Protein AF-B4IN58-F1 (afdb_monomer_lite)

Secondary structure (DSSP, 8-state):
-TTTTHHHHHHHHH-SS--TTS----S-HHHHHHHHHHHHTTSHHHHHHHHHHHHHT-S-B-SSTTT-PBPEEE-S-SSTTSS--EEEETTTTEEEE-S--

Foldseek 3Di:
DVCPCVVLLVCCLPDPDDDPVDPSPPPCNVVVVVLVLVVQCVDPVNVVVQVVCQVVLVADADPPPVQRHGWHWDDPDPDPPPDAIWTARPRVRDIGRGPPD

pLDDT: mean 87.41, std 11.99, range [51.75, 98.5]

Structure (mmCIF, N/CA/C/O backbone):
data_AF-B4IN58-F1
#
_entry.id   AF-B4IN58-F1
#
loop_
_atom_site.group_PDB
_atom_site.id
_atom_site.type_symbol
_atom_site.label_atom_id
_atom_site.label_alt_id
_atom_site.label_comp_id
_atom_site.label_asym_id
_atom_site.label_entity_id
_atom_site.label_seq_id
_atom_site.pdbx_PDB_ins_code
_atom_site.Cartn_x
_atom_site.Cartn_y
_atom_site.Cartn_z
_atom_site.occupancy
_atom_site.B_iso_or_equiv
_atom_site.auth_seq_id
_atom_site.auth_comp_id
_atom_site.auth_asym_id
_atom_site.auth_atom_id
_atom_site.pdbx_PDB_model_num
ATOM 1 N N . MET A 1 1 ? 23.508 6.872 -15.465 1.00 51.91 1 MET A N 1
ATOM 2 C CA . MET A 1 1 ? 23.359 5.628 -14.690 1.00 51.91 1 MET A CA 1
ATOM 3 C C . MET A 1 1 ? 21.920 5.124 -14.605 1.00 51.91 1 MET A C 1
ATOM 5 O O . MET A 1 1 ? 21.653 4.176 -15.317 1.00 51.91 1 MET A O 1
ATOM 9 N N . SER A 1 2 ? 20.964 5.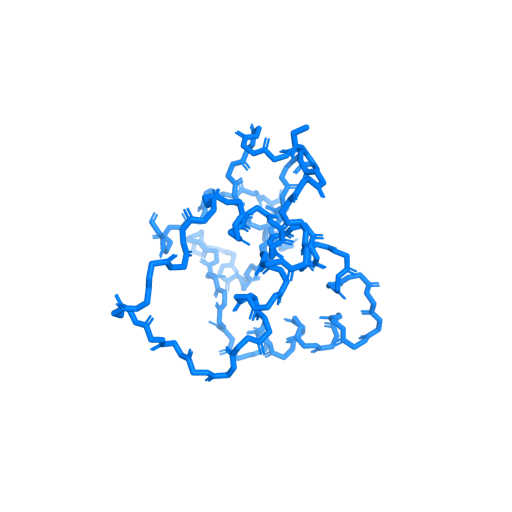713 -13.862 1.00 58.06 2 SER A N 1
ATOM 10 C CA . SER A 1 2 ? 19.666 5.022 -13.617 1.00 58.06 2 SER A CA 1
ATOM 11 C C . SER A 1 2 ? 18.764 4.764 -14.840 1.00 58.06 2 SER A C 1
ATOM 13 O O . SER A 1 2 ? 17.884 3.919 -14.767 1.00 58.06 2 SER A O 1
ATOM 15 N N . LEU A 1 3 ? 18.953 5.460 -15.965 1.00 63.50 3 LEU A N 1
ATOM 16 C CA . LEU A 1 3 ? 18.155 5.259 -17.188 1.00 63.50 3 LEU A CA 1
ATOM 17 C C . LEU A 1 3 ? 18.856 4.411 -18.259 1.00 63.50 3 LEU A C 1
ATOM 19 O O . LEU A 1 3 ? 18.245 4.140 -19.288 1.00 63.50 3 LEU A O 1
ATOM 23 N N . GLU A 1 4 ? 20.113 4.010 -18.052 1.00 70.62 4 GLU A N 1
ATOM 24 C CA . GLU A 1 4 ? 20.896 3.306 -19.085 1.00 70.62 4 GLU A CA 1
ATOM 25 C C . GLU A 1 4 ? 20.376 1.895 -19.381 1.00 70.62 4 GLU A C 1
ATOM 27 O O . GLU A 1 4 ? 20.599 1.405 -20.481 1.00 70.62 4 GLU A O 1
ATOM 32 N N . TYR A 1 5 ? 19.621 1.302 -18.453 1.00 72.88 5 TYR A N 1
ATOM 33 C CA . TYR A 1 5 ? 19.066 -0.051 -18.573 1.00 72.88 5 TYR A CA 1
ATOM 34 C C . TYR A 1 5 ? 17.549 -0.088 -18.361 1.00 72.88 5 TYR A C 1
ATOM 36 O O . TYR A 1 5 ? 16.981 -1.106 -17.980 1.00 72.88 5 TYR A O 1
ATOM 44 N N . PHE A 1 6 ? 16.863 1.046 -18.550 1.00 78.56 6 PHE A N 1
ATOM 45 C CA . PHE A 1 6 ? 15.429 1.146 -18.258 1.00 78.56 6 PHE A CA 1
ATOM 46 C C . PHE A 1 6 ? 14.595 0.117 -19.038 1.00 78.56 6 PHE A C 1
ATOM 48 O O . PHE A 1 6 ? 13.651 -0.453 -18.494 1.00 78.56 6 PHE A O 1
ATOM 55 N N . THR A 1 7 ? 14.938 -0.124 -20.306 1.00 82.00 7 THR A N 1
ATOM 56 C CA . THR A 1 7 ? 14.192 -1.047 -21.172 1.00 82.00 7 THR A CA 1
ATOM 57 C C . THR A 1 7 ? 14.381 -2.488 -20.719 1.00 82.00 7 THR A C 1
ATOM 59 O O . THR A 1 7 ? 13.421 -3.249 -20.645 1.00 82.00 7 THR A O 1
ATOM 62 N N . GLU A 1 8 ? 15.612 -2.844 -20.387 1.00 81.12 8 GLU A N 1
ATOM 63 C CA . GLU A 1 8 ? 16.029 -4.159 -19.936 1.00 81.12 8 GLU A CA 1
ATOM 64 C C . GLU A 1 8 ? 15.411 -4.472 -18.570 1.00 81.12 8 GLU A C 1
ATOM 66 O O . GLU A 1 8 ? 14.749 -5.497 -18.414 1.00 81.12 8 GLU A O 1
ATOM 71 N N . THR A 1 9 ? 15.494 -3.539 -17.617 1.00 81.81 9 THR A N 1
ATOM 72 C CA . THR A 1 9 ? 14.833 -3.658 -16.312 1.00 81.81 9 THR A CA 1
ATOM 73 C C . THR A 1 9 ? 13.318 -3.808 -16.456 1.00 81.81 9 THR A C 1
ATOM 75 O O . THR A 1 9 ? 12.699 -4.624 -15.772 1.00 81.81 9 THR A O 1
ATOM 78 N N . LEU A 1 10 ? 12.694 -3.067 -17.377 1.00 84.62 10 LEU A N 1
ATOM 79 C CA . LEU A 1 10 ? 11.260 -3.189 -17.627 1.00 84.62 10 LEU A CA 1
ATOM 80 C C . LEU A 1 10 ? 10.893 -4.550 -18.238 1.00 84.62 10 LEU A C 1
ATOM 82 O O . LEU A 1 10 ? 9.851 -5.103 -17.890 1.00 84.62 10 LEU A O 1
ATOM 86 N N . GLN A 1 11 ? 11.736 -5.108 -19.112 1.00 84.75 11 GLN A N 1
ATOM 87 C CA . GLN A 1 11 ? 11.538 -6.461 -19.637 1.00 84.75 11 GLN A CA 1
ATOM 88 C C . GLN A 1 11 ? 11.557 -7.498 -18.516 1.00 84.75 11 GLN A C 1
ATOM 90 O O . GLN A 1 11 ? 10.706 -8.384 -18.528 1.00 84.75 11 GLN A O 1
ATOM 95 N N . VAL A 1 12 ? 12.451 -7.356 -17.529 1.00 83.50 12 VAL A N 1
ATOM 96 C CA . VAL A 1 12 ? 12.469 -8.240 -16.354 1.00 83.50 12 VAL A CA 1
ATOM 97 C C . VAL A 1 12 ? 11.171 -8.113 -15.559 1.00 83.50 12 VAL A C 1
ATOM 99 O O . VAL A 1 12 ? 10.503 -9.112 -15.306 1.00 83.50 12 VAL A O 1
ATOM 102 N N . ILE A 1 13 ? 10.773 -6.884 -15.214 1.00 85.88 13 ILE A N 1
ATOM 103 C CA . ILE A 1 13 ? 9.580 -6.613 -14.392 1.00 85.88 13 ILE A CA 1
ATOM 104 C C . ILE A 1 13 ? 8.295 -7.134 -15.050 1.00 85.88 13 ILE A C 1
ATOM 106 O O . ILE A 1 13 ? 7.380 -7.579 -14.358 1.00 85.88 13 ILE A O 1
ATOM 110 N N . LEU A 1 14 ? 8.200 -7.055 -16.378 1.00 87.50 14 LEU A N 1
ATOM 111 C CA . LEU A 1 14 ? 7.013 -7.464 -17.127 1.00 87.50 14 LEU A CA 1
ATOM 112 C C . LEU A 1 14 ? 7.038 -8.933 -17.567 1.00 87.50 14 LEU A C 1
ATOM 114 O O . LEU A 1 14 ? 6.057 -9.387 -18.159 1.00 87.50 14 LEU A O 1
ATOM 118 N N . ASN A 1 15 ? 8.120 -9.675 -17.316 1.00 84.00 15 ASN A N 1
ATOM 119 C CA . ASN A 1 15 ? 8.218 -11.061 -17.750 1.00 84.00 15 ASN A CA 1
ATOM 120 C C . ASN A 1 15 ? 7.270 -11.952 -16.921 1.00 84.00 15 ASN A C 1
ATOM 122 O O . ASN A 1 15 ? 7.438 -12.068 -15.706 1.00 84.00 15 ASN A O 1
ATOM 126 N N . PRO A 1 16 ? 6.283 -12.622 -17.544 1.00 78.31 16 PRO A N 1
ATOM 127 C CA . PRO A 1 16 ? 5.379 -13.522 -16.828 1.00 78.31 16 PRO A CA 1
ATOM 128 C C . PRO A 1 16 ? 6.054 -14.826 -16.369 1.00 78.31 16 PRO A C 1
ATOM 130 O O . PRO A 1 16 ? 5.463 -15.570 -15.587 1.00 78.31 16 PRO A O 1
ATOM 133 N N . VAL A 1 17 ? 7.259 -15.130 -16.862 1.00 77.81 17 VAL A N 1
ATOM 134 C CA . VAL A 1 17 ? 8.044 -16.307 -16.482 1.00 77.81 17 VAL A CA 1
ATOM 135 C C . VAL A 1 17 ? 9.195 -15.860 -15.585 1.00 77.81 17 VAL A C 1
ATOM 137 O O . VAL A 1 17 ? 10.126 -15.200 -16.043 1.00 77.81 17 VAL A O 1
ATOM 140 N N . PHE A 1 18 ? 9.151 -16.250 -14.308 1.00 66.31 18 PHE A N 1
ATOM 141 C CA . PHE A 1 18 ? 10.298 -16.101 -13.415 1.00 66.31 18 PHE A CA 1
ATOM 142 C C . PHE A 1 18 ? 11.303 -17.214 -13.715 1.00 66.31 18 PHE A C 1
ATOM 144 O O . PHE A 1 18 ? 11.159 -18.343 -13.249 1.00 66.31 18 PHE A O 1
ATOM 151 N N . ASP A 1 19 ? 12.291 -16.902 -14.546 1.00 66.44 19 ASP A N 1
ATOM 152 C CA . ASP A 1 19 ? 13.379 -17.814 -14.872 1.00 66.44 19 ASP A CA 1
ATOM 153 C C . ASP A 1 19 ? 14.645 -17.382 -14.131 1.00 66.44 19 ASP A C 1
ATOM 155 O O . ASP A 1 19 ? 15.338 -16.459 -14.549 1.00 66.44 19 ASP A O 1
ATOM 159 N N . SER A 1 20 ? 14.947 -18.061 -13.024 1.00 63.06 20 SER A N 1
ATOM 160 C CA . SER A 1 20 ? 16.144 -17.811 -12.217 1.00 63.06 20 SER A CA 1
ATOM 161 C C . SER A 1 20 ? 17.456 -18.216 -12.904 1.00 63.06 20 SER A C 1
ATOM 163 O O . SER A 1 20 ? 18.514 -18.039 -12.308 1.00 63.06 20 SER A O 1
ATOM 165 N N . SER A 1 21 ? 17.404 -18.835 -14.093 1.00 65.94 21 SER A N 1
ATOM 166 C CA . SER A 1 21 ? 18.586 -19.240 -14.871 1.00 65.94 21 SER A CA 1
ATOM 167 C C . SER A 1 21 ? 19.065 -18.180 -15.864 1.00 65.94 21 SER A C 1
ATOM 169 O O . SER A 1 21 ? 20.163 -18.287 -16.406 1.00 65.94 21 SER A O 1
ATOM 171 N N . LEU A 1 22 ? 18.254 -17.150 -16.087 1.00 61.75 22 LEU A N 1
ATOM 172 C CA . LEU A 1 22 ? 18.628 -15.966 -16.842 1.00 61.75 22 LEU A CA 1
ATOM 173 C C . LEU A 1 22 ? 19.288 -14.969 -15.879 1.00 61.75 22 LEU A C 1
ATOM 175 O O . LEU A 1 22 ? 18.765 -14.716 -14.792 1.00 61.75 22 LEU A O 1
ATOM 179 N N . ASP A 1 23 ? 20.432 -14.408 -16.281 1.00 62.56 23 ASP A N 1
ATOM 180 C CA . ASP A 1 23 ? 21.164 -13.349 -15.565 1.00 62.56 23 ASP A CA 1
ATOM 181 C C . ASP A 1 23 ? 20.364 -12.024 -15.591 1.00 62.56 23 ASP A C 1
ATOM 183 O O . ASP A 1 23 ? 20.776 -11.021 -16.170 1.00 62.56 23 ASP A O 1
ATOM 187 N N . TRP A 1 24 ? 19.170 -12.015 -14.998 1.00 62.00 24 TRP A N 1
ATOM 188 C CA . TRP A 1 24 ? 18.249 -10.876 -14.922 1.00 62.00 24 TRP A CA 1
ATOM 189 C C . TRP A 1 24 ? 18.657 -9.851 -13.855 1.00 62.00 24 TRP A C 1
ATOM 191 O O . TRP A 1 24 ? 17.833 -9.445 -13.038 1.00 62.00 24 TRP A O 1
ATOM 201 N N . VAL A 1 25 ? 19.936 -9.493 -13.781 1.00 61.41 25 VAL A N 1
ATOM 202 C CA . VAL A 1 25 ? 20.469 -8.781 -12.613 1.00 61.41 25 VAL A CA 1
ATOM 203 C C . VAL A 1 25 ? 21.167 -7.502 -13.048 1.00 61.41 25 VAL A C 1
ATOM 205 O O . VAL A 1 25 ? 22.388 -7.374 -12.975 1.00 61.41 25 VAL A O 1
ATOM 208 N N . PHE A 1 26 ? 20.372 -6.530 -13.492 1.00 67.62 26 PHE A N 1
ATOM 209 C CA . PHE A 1 26 ? 20.804 -5.134 -13.549 1.00 67.62 26 PHE A CA 1
ATOM 210 C C . PHE A 1 26 ? 20.812 -4.504 -12.147 1.00 67.62 26 PHE A C 1
ATOM 212 O O . PHE A 1 26 ? 21.424 -3.456 -11.956 1.00 67.62 26 PHE A O 1
ATOM 219 N N . GLY A 1 27 ? 20.201 -5.164 -11.153 1.00 73.88 27 GLY A N 1
ATOM 220 C CA . GLY A 1 27 ? 20.284 -4.817 -9.730 1.00 73.88 27 GLY A CA 1
ATOM 221 C C . GLY A 1 27 ? 19.317 -3.714 -9.298 1.00 73.88 27 GLY A C 1
ATOM 222 O O . GLY A 1 27 ? 19.268 -3.369 -8.118 1.00 73.88 27 GLY A O 1
ATOM 223 N N . ASP A 1 28 ? 18.531 -3.192 -10.240 1.00 82.06 28 ASP A N 1
ATOM 224 C CA . ASP A 1 28 ? 17.590 -2.093 -10.033 1.00 82.06 28 ASP A CA 1
ATOM 225 C C . ASP A 1 28 ? 16.119 -2.547 -10.141 1.00 82.06 28 ASP A C 1
ATOM 227 O O . ASP A 1 28 ? 15.208 -1.741 -9.945 1.00 82.06 28 ASP A O 1
ATOM 231 N N . GLU A 1 29 ? 15.841 -3.815 -10.457 1.00 85.25 29 GLU A N 1
ATOM 232 C CA . GLU A 1 29 ? 14.490 -4.324 -10.739 1.00 85.25 29 GLU A CA 1
ATOM 233 C C . GLU A 1 29 ? 13.544 -4.122 -9.552 1.00 85.25 29 GLU A C 1
ATOM 235 O O . GLU A 1 29 ? 12.422 -3.637 -9.715 1.00 85.25 29 GLU A O 1
ATOM 240 N N . GLU A 1 30 ? 14.019 -4.443 -8.346 1.00 84.56 30 GLU A N 1
ATOM 241 C CA . GLU A 1 30 ? 13.269 -4.272 -7.101 1.00 84.56 30 GLU A CA 1
ATOM 242 C C . GLU A 1 30 ? 12.935 -2.795 -6.851 1.00 84.56 30 GLU A C 1
ATOM 244 O O . GLU A 1 30 ? 11.796 -2.453 -6.516 1.00 84.56 30 GLU A O 1
ATOM 249 N N . MET A 1 31 ? 13.906 -1.907 -7.092 1.00 86.75 31 MET A N 1
ATOM 250 C CA . MET A 1 31 ? 13.728 -0.462 -6.969 1.00 86.75 31 MET A CA 1
ATOM 251 C C . MET A 1 31 ? 12.662 0.040 -7.942 1.00 86.75 31 MET A C 1
ATOM 253 O O . MET A 1 31 ? 11.715 0.721 -7.536 1.00 86.75 31 MET A O 1
ATOM 257 N N . TRP A 1 32 ? 12.791 -0.300 -9.225 1.00 88.94 32 TRP A N 1
ATOM 258 C CA . TRP A 1 32 ? 11.863 0.145 -10.261 1.00 88.94 32 TRP A CA 1
ATOM 259 C C . TRP A 1 32 ? 10.456 -0.400 -10.032 1.00 88.94 32 TRP A C 1
ATOM 261 O O . TRP A 1 32 ? 9.494 0.371 -10.105 1.00 88.94 32 TRP A O 1
ATOM 271 N N . TYR A 1 33 ? 10.320 -1.681 -9.679 1.00 90.62 33 TYR A N 1
ATOM 272 C CA . TYR A 1 33 ? 9.032 -2.259 -9.312 1.00 90.62 33 TYR A CA 1
ATOM 273 C C . TYR A 1 33 ? 8.425 -1.536 -8.105 1.00 90.62 33 TYR A C 1
ATOM 275 O O . TYR A 1 33 ? 7.265 -1.128 -8.164 1.00 90.62 33 TYR A O 1
ATOM 283 N N . GLY A 1 34 ? 9.204 -1.292 -7.046 1.00 90.38 34 GLY A N 1
ATOM 284 C CA . GLY A 1 34 ? 8.753 -0.563 -5.861 1.00 90.38 34 GLY A CA 1
ATOM 285 C C . GLY A 1 34 ? 8.253 0.851 -6.182 1.00 90.38 34 GLY A C 1
ATOM 286 O O . GLY A 1 34 ? 7.180 1.255 -5.726 1.00 90.38 34 GLY A O 1
ATOM 287 N N . MET A 1 35 ? 8.977 1.592 -7.026 1.00 90.44 35 MET A N 1
ATOM 288 C CA . MET A 1 35 ? 8.593 2.943 -7.458 1.00 90.44 35 MET A CA 1
ATOM 289 C C . MET A 1 35 ? 7.341 2.951 -8.347 1.00 90.44 35 MET A C 1
ATOM 291 O O . MET A 1 35 ? 6.479 3.823 -8.194 1.00 90.44 35 MET A O 1
ATOM 295 N N . ILE A 1 36 ? 7.217 1.989 -9.267 1.00 93.19 36 ILE A N 1
ATOM 296 C CA . ILE A 1 36 ? 6.015 1.813 -10.095 1.00 93.19 36 ILE A CA 1
ATOM 297 C C . ILE A 1 36 ? 4.823 1.455 -9.201 1.00 93.19 36 ILE A C 1
ATOM 299 O O . ILE A 1 36 ? 3.762 2.072 -9.310 1.00 93.19 36 ILE A O 1
ATOM 303 N N . HIS A 1 37 ? 5.011 0.522 -8.268 1.00 94.69 37 HIS A N 1
ATOM 304 C CA . HIS A 1 37 ? 3.989 0.074 -7.330 1.00 94.69 37 HIS A CA 1
ATOM 305 C C . HIS A 1 37 ? 3.488 1.218 -6.435 1.00 94.69 37 HIS A C 1
ATOM 307 O O . HIS A 1 37 ? 2.280 1.379 -6.271 1.00 94.69 37 HIS A O 1
ATOM 313 N N . ALA A 1 38 ? 4.382 2.073 -5.923 1.00 94.38 38 ALA A N 1
ATOM 314 C CA . ALA A 1 38 ? 4.009 3.244 -5.123 1.00 94.38 38 ALA A CA 1
ATOM 315 C C . ALA A 1 38 ? 3.069 4.209 -5.872 1.00 94.38 38 ALA A C 1
ATOM 317 O O . ALA A 1 38 ? 2.184 4.810 -5.265 1.00 94.38 38 ALA A O 1
ATOM 318 N N . ARG A 1 39 ? 3.214 4.332 -7.198 1.00 95.69 39 ARG A N 1
ATOM 319 C CA . ARG A 1 39 ? 2.286 5.105 -8.041 1.00 95.69 39 ARG A CA 1
ATOM 320 C C . ARG A 1 39 ? 1.009 4.328 -8.346 1.00 95.69 39 ARG A C 1
ATOM 322 O O . ARG A 1 39 ? -0.072 4.910 -8.332 1.00 95.69 39 ARG A O 1
ATOM 329 N N . TYR A 1 40 ? 1.126 3.026 -8.606 1.00 97.50 40 TYR A N 1
ATOM 330 C CA . TYR A 1 40 ? -0.008 2.157 -8.916 1.00 97.50 40 TYR A CA 1
ATOM 331 C C . TYR A 1 40 ? -1.067 2.179 -7.813 1.00 97.50 40 TYR A C 1
ATOM 333 O O . TYR A 1 40 ? -2.240 2.397 -8.112 1.00 97.50 40 TYR A O 1
ATOM 341 N N . ILE A 1 41 ? -0.665 2.040 -6.545 1.00 97.44 41 ILE A N 1
ATOM 342 C CA . ILE A 1 41 ? -1.594 1.988 -5.401 1.00 97.44 41 ILE A CA 1
ATOM 343 C C . ILE A 1 41 ? -2.357 3.297 -5.150 1.00 97.44 41 ILE A C 1
ATOM 345 O O . ILE A 1 41 ? -3.306 3.300 -4.376 1.00 97.44 41 ILE A O 1
ATOM 349 N N . MET A 1 42 ? -1.963 4.394 -5.803 1.00 96.44 42 MET A N 1
ATOM 350 C CA . MET A 1 42 ? -2.670 5.679 -5.766 1.00 96.44 42 MET A CA 1
ATOM 351 C C . MET A 1 42 ? -3.708 5.821 -6.892 1.00 96.44 42 MET A C 1
ATOM 353 O O . MET A 1 42 ? -4.493 6.767 -6.888 1.00 96.44 42 MET A O 1
ATOM 357 N N . SER A 1 43 ? -3.710 4.913 -7.872 1.00 98.38 43 SER A N 1
ATOM 358 C CA . SER A 1 43 ? -4.748 4.840 -8.904 1.00 98.38 43 SER A CA 1
ATOM 359 C C . SER A 1 43 ? -6.023 4.191 -8.360 1.00 98.38 43 SER A C 1
ATOM 361 O O . SER A 1 43 ? -5.959 3.404 -7.421 1.00 98.38 43 SER A O 1
ATOM 363 N N . GLU A 1 44 ? -7.175 4.452 -8.983 1.00 98.38 44 GLU A N 1
ATOM 364 C CA . GLU A 1 44 ? -8.461 3.846 -8.594 1.00 98.38 44 GLU A CA 1
ATOM 365 C C . GLU A 1 44 ? -8.383 2.311 -8.517 1.00 98.38 44 GLU A C 1
ATOM 367 O O . GLU A 1 44 ? -8.728 1.717 -7.498 1.00 98.38 44 GLU A O 1
ATOM 372 N N . ARG A 1 45 ? -7.819 1.674 -9.554 1.00 98.44 45 ARG A N 1
ATOM 373 C CA . ARG A 1 45 ? -7.625 0.215 -9.596 1.00 98.44 45 ARG A CA 1
ATOM 374 C C . ARG A 1 45 ? -6.684 -0.276 -8.499 1.00 98.44 45 ARG A C 1
ATOM 376 O O . ARG A 1 45 ? -6.980 -1.260 -7.833 1.00 98.44 45 ARG A O 1
ATOM 383 N N . GLY A 1 46 ? -5.568 0.421 -8.286 1.00 98.12 46 GLY A N 1
ATOM 384 C CA . GLY A 1 46 ? -4.604 0.042 -7.255 1.00 98.12 46 GLY A CA 1
ATOM 385 C C . GLY A 1 46 ? -5.159 0.175 -5.836 1.00 98.12 46 GLY A C 1
ATOM 386 O O . GLY A 1 46 ? -4.887 -0.684 -4.998 1.00 98.12 46 GLY A O 1
ATOM 387 N N . VAL A 1 47 ? -5.982 1.195 -5.570 1.00 98.06 47 VAL A N 1
ATOM 388 C CA . VAL A 1 47 ? -6.701 1.336 -4.293 1.00 98.06 47 VAL A CA 1
ATOM 389 C C . VAL A 1 47 ? -7.659 0.163 -4.087 1.00 98.06 47 VAL A C 1
ATOM 391 O O . VAL A 1 47 ? -7.681 -0.421 -3.002 1.00 98.06 47 VAL A O 1
ATOM 394 N N . ASP A 1 48 ? -8.416 -0.220 -5.117 1.00 98.50 48 ASP A N 1
ATOM 395 C CA . ASP A 1 48 ? -9.332 -1.361 -5.048 1.00 98.50 48 ASP A CA 1
ATOM 396 C C . ASP A 1 48 ? -8.612 -2.698 -4.832 1.00 98.50 48 ASP A C 1
ATOM 398 O O . ASP A 1 48 ? -9.072 -3.527 -4.041 1.00 98.50 48 ASP A O 1
ATOM 402 N N . ASP A 1 49 ? -7.462 -2.911 -5.468 1.00 98.31 49 ASP A N 1
ATOM 403 C CA . ASP A 1 49 ? -6.644 -4.105 -5.246 1.00 98.31 49 ASP A CA 1
ATOM 404 C C . ASP A 1 49 ? -6.091 -4.152 -3.815 1.00 98.31 49 ASP A C 1
ATOM 406 O O . ASP A 1 49 ? -6.153 -5.188 -3.144 1.00 98.31 49 ASP A O 1
ATOM 410 N N . MET A 1 50 ? -5.595 -3.023 -3.299 1.00 97.94 50 MET A N 1
ATOM 411 C CA . MET A 1 50 ? -5.111 -2.923 -1.918 1.00 97.94 50 MET A CA 1
ATOM 412 C C . MET A 1 50 ? -6.237 -3.119 -0.897 1.00 97.94 50 MET A C 1
ATOM 414 O O . MET A 1 50 ? -6.023 -3.765 0.133 1.00 97.94 50 MET A O 1
ATOM 418 N N . ARG A 1 51 ? -7.450 -2.635 -1.193 1.00 97.62 51 ARG A N 1
ATOM 419 C CA . ARG A 1 51 ? -8.654 -2.901 -0.393 1.00 97.62 51 ARG A CA 1
ATOM 420 C C . ARG A 1 51 ? -8.975 -4.391 -0.349 1.00 97.62 51 ARG A C 1
ATOM 422 O O . ARG A 1 51 ? -9.198 -4.923 0.734 1.00 97.62 51 ARG A O 1
ATOM 429 N N . GLN A 1 52 ? -8.946 -5.085 -1.485 1.00 98.19 52 GLN A N 1
ATOM 430 C CA . GLN A 1 52 ? -9.196 -6.529 -1.519 1.00 98.19 52 GLN A CA 1
ATOM 431 C C . GLN A 1 52 ? -8.166 -7.307 -0.688 1.00 98.19 52 GLN A C 1
ATOM 433 O O . GLN A 1 52 ? -8.544 -8.191 0.082 1.00 98.19 52 GLN A O 1
ATOM 438 N N . LYS A 1 53 ? -6.876 -6.953 -0.779 1.00 97.56 53 LYS A N 1
ATOM 439 C CA . LYS A 1 53 ? -5.812 -7.535 0.064 1.00 97.56 53 LYS A CA 1
ATOM 440 C C . LYS A 1 53 ? -6.064 -7.296 1.556 1.00 97.56 53 LYS A C 1
ATOM 442 O O . LYS A 1 53 ? -5.954 -8.209 2.376 1.00 97.56 53 LYS A O 1
ATOM 447 N N . TYR A 1 54 ? -6.479 -6.082 1.915 1.00 96.50 54 TYR A N 1
ATOM 448 C CA . TYR A 1 54 ? -6.866 -5.736 3.282 1.00 96.50 54 TYR A CA 1
ATOM 449 C C . TYR A 1 54 ? -8.049 -6.580 3.783 1.00 96.50 54 TYR A C 1
ATOM 451 O O . TYR A 1 54 ? -8.004 -7.169 4.866 1.00 96.50 54 TYR A O 1
ATOM 459 N N . GLU A 1 55 ? -9.104 -6.702 2.981 1.00 96.00 55 GLU A N 1
ATOM 460 C CA . GLU A 1 55 ? -10.292 -7.497 3.304 1.00 96.00 55 GLU A CA 1
ATOM 461 C C . GLU A 1 55 ? -9.963 -8.988 3.465 1.00 96.00 55 GLU A C 1
ATOM 463 O O . GLU A 1 55 ? -10.466 -9.618 4.399 1.00 96.00 55 GLU A O 1
ATOM 468 N N . ARG A 1 56 ? -9.041 -9.531 2.660 1.00 96.62 56 ARG A N 1
ATOM 469 C CA . ARG A 1 56 ? -8.535 -10.911 2.791 1.00 96.62 56 ARG A CA 1
ATOM 470 C C . ARG A 1 56 ? -7.656 -11.128 4.021 1.00 96.62 56 ARG A C 1
ATOM 472 O O . ARG A 1 56 ? -7.604 -12.235 4.542 1.00 96.62 56 ARG A O 1
ATOM 479 N N . GLY A 1 57 ? -7.067 -10.063 4.564 1.00 94.00 57 GLY A N 1
ATOM 480 C CA . GLY A 1 57 ? -6.114 -10.175 5.670 1.00 94.00 57 GLY A CA 1
ATOM 481 C C . GLY A 1 57 ? -4.705 -10.518 5.195 1.00 94.00 57 GLY A C 1
ATOM 482 O O . GLY A 1 57 ? -3.934 -11.094 5.951 1.00 94.00 57 GLY A O 1
ATOM 483 N N . ASP A 1 58 ? -4.361 -10.121 3.969 1.00 95.62 58 ASP A N 1
ATOM 484 C CA . ASP A 1 58 ? -3.019 -10.279 3.404 1.00 95.62 58 ASP A CA 1
ATOM 485 C C . ASP A 1 58 ? -2.007 -9.319 4.056 1.00 95.62 58 ASP A C 1
ATOM 487 O O . ASP A 1 58 ? -0.828 -9.333 3.707 1.00 95.62 58 ASP A O 1
ATOM 491 N N . PHE A 1 59 ? -2.446 -8.464 4.986 1.00 94.75 59 PHE A N 1
ATOM 492 C CA . PHE A 1 59 ? -1.611 -7.585 5.803 1.00 94.75 59 PHE A CA 1
ATOM 493 C C . PHE A 1 59 ? -1.680 -7.952 7.284 1.00 94.75 59 PHE A C 1
ATOM 495 O O . PHE A 1 59 ? -2.581 -8.667 7.724 1.00 94.75 59 PHE A O 1
ATOM 502 N N . GLU A 1 60 ? -0.730 -7.442 8.064 1.00 94.06 60 GLU A N 1
ATOM 503 C CA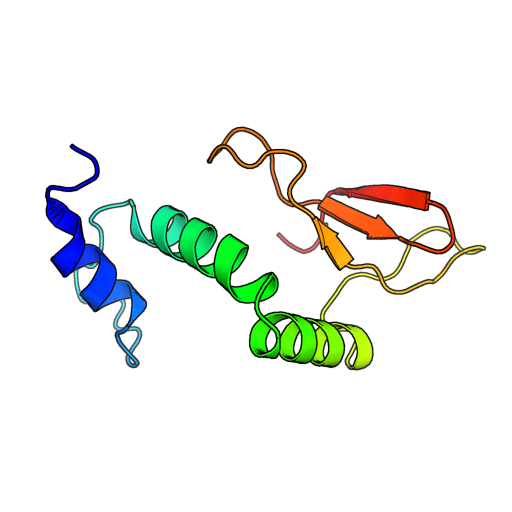 . GLU A 1 60 ? -0.645 -7.742 9.491 1.00 94.06 60 GLU A CA 1
ATOM 504 C C . GLU A 1 60 ? -1.844 -7.222 10.286 1.00 94.06 60 GLU A C 1
ATOM 506 O O . GLU A 1 60 ? -2.523 -6.263 9.914 1.00 94.06 60 GLU A O 1
ATOM 511 N N . VAL A 1 61 ? -2.086 -7.854 11.431 1.00 95.38 61 VAL A N 1
ATOM 512 C CA . VAL A 1 61 ? -3.074 -7.419 12.417 1.00 95.38 61 VAL A CA 1
ATOM 513 C C . VAL A 1 61 ? -2.342 -6.800 13.595 1.00 95.38 61 VAL A C 1
ATOM 515 O O . VAL A 1 61 ? -1.324 -7.320 14.039 1.00 95.38 61 VAL A O 1
ATOM 518 N N . CYS A 1 62 ? -2.895 -5.716 14.138 1.00 95.75 62 CYS A N 1
ATOM 519 C CA . CYS A 1 62 ? -2.282 -5.003 15.247 1.00 95.75 62 CYS A CA 1
ATOM 520 C C . CYS A 1 62 ? -2.007 -5.958 16.422 1.00 95.75 62 CYS A C 1
ATOM 522 O O . CYS A 1 62 ? -2.958 -6.567 16.929 1.00 95.75 62 CYS A O 1
ATOM 524 N N . PRO A 1 63 ? -0.757 -6.040 16.918 1.00 94.31 63 PRO A N 1
ATOM 525 C CA . PRO A 1 63 ? -0.394 -6.943 18.009 1.00 94.31 63 PRO A CA 1
ATOM 526 C C . PRO A 1 63 ? -0.992 -6.505 19.351 1.00 94.31 63 PRO A C 1
ATOM 528 O O . PRO A 1 63 ? -1.087 -7.300 20.287 1.00 94.31 63 PRO A O 1
ATOM 531 N N . LYS A 1 64 ? -1.437 -5.243 19.470 1.00 95.06 64 LYS A N 1
ATOM 532 C CA . LYS A 1 64 ? -2.142 -4.763 20.663 1.00 95.06 64 LYS A CA 1
ATOM 533 C C . LYS A 1 64 ? -3.475 -5.497 20.789 1.00 95.06 64 LYS A C 1
ATOM 535 O O . LYS A 1 64 ? -4.368 -5.324 19.956 1.00 95.06 64 LYS A O 1
ATOM 540 N N . LEU A 1 65 ? -3.635 -6.240 21.886 1.00 94.88 65 LEU A N 1
ATOM 541 C CA . LEU A 1 65 ? -4.835 -7.025 22.193 1.00 94.88 65 LEU A CA 1
ATOM 542 C C . LEU A 1 65 ? -6.127 -6.190 22.158 1.00 94.88 65 LEU A C 1
ATOM 544 O O . LEU A 1 65 ? -7.159 -6.675 21.703 1.00 94.88 65 LEU A O 1
ATOM 548 N N . SER A 1 66 ? -6.056 -4.931 22.599 1.00 95.56 66 SER A N 1
ATOM 549 C CA . SER A 1 66 ? -7.174 -3.979 22.589 1.00 95.56 66 SER A CA 1
ATOM 550 C C . SER A 1 66 ? -7.522 -3.443 21.196 1.00 95.56 66 SER A C 1
ATOM 552 O O . SER A 1 66 ? -8.630 -2.958 20.982 1.00 95.56 66 SER A O 1
ATOM 554 N N . CYS A 1 67 ? -6.592 -3.518 20.242 1.00 95.81 67 CYS A N 1
ATOM 555 C CA . CYS A 1 67 ? -6.777 -3.011 18.890 1.00 95.81 67 CYS A CA 1
ATOM 556 C C . CYS A 1 67 ? -7.232 -4.127 17.949 1.00 95.81 67 CYS A C 1
ATOM 558 O O . CYS A 1 67 ? -8.352 -4.053 17.446 1.00 95.81 67 CYS A O 1
ATOM 560 N N . ARG A 1 68 ? -6.386 -5.147 17.721 1.00 94.94 68 ARG A N 1
ATOM 561 C CA . ARG A 1 68 ? -6.622 -6.267 16.782 1.00 94.94 68 ARG A CA 1
ATOM 562 C C . ARG A 1 68 ? -7.151 -5.854 15.392 1.00 94.94 68 ARG A C 1
ATOM 564 O O . ARG A 1 68 ? -7.802 -6.641 14.711 1.00 94.94 68 ARG A O 1
ATOM 571 N N . GLN A 1 69 ? -6.898 -4.618 14.963 1.00 95.75 69 GLN A N 1
ATOM 572 C CA . GLN A 1 69 ? -7.316 -4.111 13.656 1.00 95.75 69 GLN A CA 1
ATOM 573 C C . GLN A 1 69 ? -6.316 -4.562 12.589 1.00 95.75 69 GLN A C 1
ATOM 575 O O . GLN A 1 69 ? -5.112 -4.521 12.835 1.00 95.75 69 GLN A O 1
ATOM 580 N N . LYS A 1 70 ? -6.795 -4.933 11.398 1.00 96.06 70 LYS A N 1
ATOM 581 C CA . LYS A 1 70 ? -5.927 -5.136 10.229 1.00 96.06 70 LYS A CA 1
ATOM 582 C C . LYS A 1 70 ? -5.210 -3.833 9.868 1.00 96.06 70 LYS A C 1
ATOM 584 O O . LYS A 1 70 ? -5.826 -2.762 9.906 1.00 96.06 70 LYS A O 1
ATOM 589 N N . GLY A 1 71 ? -3.935 -3.928 9.532 1.00 96.19 71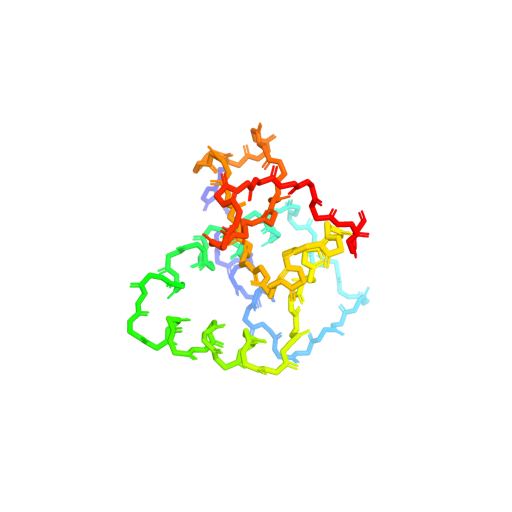 GLY A N 1
ATOM 590 C CA . GLY A 1 71 ? -3.098 -2.809 9.132 1.00 96.19 71 GLY A CA 1
ATOM 591 C C . GLY A 1 71 ? -2.970 -2.667 7.619 1.00 96.19 71 GLY A C 1
ATOM 592 O O . GLY A 1 71 ? -3.403 -3.528 6.855 1.00 96.19 71 GLY A O 1
ATOM 593 N N . LEU A 1 72 ? -2.382 -1.554 7.198 1.00 96.56 72 LEU A N 1
ATOM 594 C CA . LEU A 1 72 ? -2.036 -1.264 5.808 1.00 96.56 72 LEU A CA 1
ATOM 595 C C . LEU A 1 72 ? -0.541 -0.943 5.711 1.00 96.56 72 LEU A C 1
ATOM 597 O O . LEU A 1 72 ? -0.024 -0.263 6.601 1.00 96.56 72 LEU A O 1
ATOM 601 N N . PRO A 1 73 ? 0.159 -1.396 4.658 1.00 96.19 73 PRO A N 1
ATOM 602 C CA . PRO A 1 73 ? 1.554 -1.042 4.456 1.00 96.19 73 PRO A CA 1
ATOM 603 C C . PRO A 1 73 ? 1.685 0.444 4.111 1.00 96.19 73 PRO A C 1
ATOM 605 O O . PRO A 1 73 ? 0.900 0.993 3.339 1.00 96.19 73 PRO A O 1
ATOM 608 N N . VAL A 1 74 ? 2.697 1.089 4.679 1.00 95.19 74 VAL A N 1
ATOM 609 C CA . VAL A 1 74 ? 3.035 2.495 4.460 1.00 95.19 74 VAL A CA 1
ATOM 610 C C . VAL A 1 74 ? 4.545 2.655 4.307 1.00 95.19 74 VAL A C 1
ATOM 612 O O . VAL A 1 74 ? 5.329 2.019 5.012 1.00 95.19 74 VAL A O 1
ATOM 615 N N . GLY A 1 75 ? 4.952 3.530 3.389 1.00 92.50 75 GLY A N 1
ATOM 616 C CA . GLY A 1 75 ? 6.333 3.979 3.235 1.00 92.50 75 GLY A CA 1
ATOM 617 C C . GLY A 1 75 ? 6.544 5.294 3.992 1.00 92.50 75 GLY A C 1
ATOM 618 O O . GLY A 1 75 ? 5.932 6.292 3.616 1.00 92.50 75 GLY A O 1
ATOM 619 N N . PRO A 1 76 ? 7.382 5.345 5.045 1.00 91.19 76 PRO A N 1
ATOM 620 C CA . PRO A 1 76 ? 7.670 6.589 5.770 1.00 91.19 76 PRO A CA 1
ATOM 621 C C . PRO A 1 76 ? 8.429 7.634 4.940 1.00 91.19 76 PRO A C 1
ATOM 623 O O . PRO A 1 76 ? 8.458 8.807 5.305 1.00 91.19 76 PRO A O 1
ATOM 626 N N . SER A 1 77 ? 9.073 7.204 3.855 1.00 92.44 77 SER A N 1
ATOM 627 C CA . SER A 1 77 ? 9.729 8.060 2.878 1.00 92.44 77 SER A CA 1
ATOM 628 C C . SER A 1 77 ? 9.406 7.583 1.467 1.00 92.44 77 SER A C 1
ATOM 630 O O . SER A 1 77 ? 9.293 6.390 1.210 1.00 92.44 77 SER A O 1
ATOM 632 N N . ASP A 1 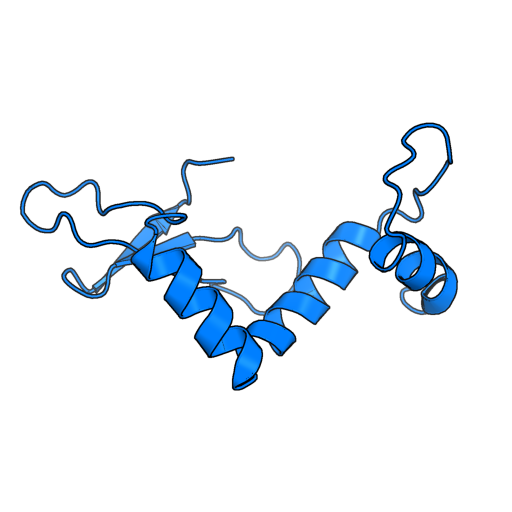78 ? 9.331 8.540 0.553 1.00 87.44 78 ASP A N 1
ATOM 633 C CA . ASP A 1 78 ? 9.233 8.384 -0.900 1.00 87.44 78 ASP A CA 1
ATOM 634 C C . ASP A 1 78 ? 10.601 8.231 -1.598 1.00 87.44 78 ASP A C 1
ATOM 636 O O . ASP A 1 78 ? 10.672 8.089 -2.818 1.00 87.44 78 ASP A O 1
ATOM 640 N N . VAL A 1 79 ? 11.695 8.248 -0.829 1.00 89.44 79 VAL A N 1
ATOM 641 C CA . VAL A 1 79 ? 13.066 8.066 -1.316 1.00 89.44 79 VAL A CA 1
ATOM 642 C C . VAL A 1 79 ? 13.470 6.612 -1.100 1.00 89.44 79 VAL A C 1
ATOM 644 O O . VAL A 1 79 ? 13.410 6.112 0.027 1.00 89.44 79 VAL A O 1
ATOM 647 N N . TRP A 1 80 ? 13.912 5.950 -2.171 1.00 84.44 80 TRP A N 1
ATOM 648 C CA . TRP A 1 80 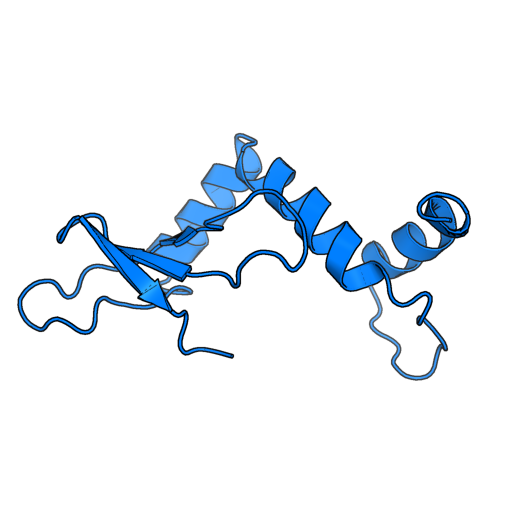? 14.407 4.572 -2.131 1.00 84.44 80 TRP A CA 1
ATOM 649 C C . TRP A 1 80 ? 15.497 4.386 -1.058 1.00 84.44 80 TRP A C 1
ATOM 651 O O . TRP A 1 80 ? 16.300 5.290 -0.825 1.00 84.44 80 TRP A O 1
ATOM 661 N N . VAL A 1 81 ? 15.504 3.232 -0.376 1.00 85.56 81 VAL A N 1
ATOM 662 C CA . VAL A 1 81 ? 16.460 2.840 0.694 1.00 85.56 81 VAL A CA 1
ATOM 663 C C . VAL A 1 81 ? 16.434 3.715 1.962 1.00 85.56 81 VAL A C 1
ATOM 665 O O . VAL A 1 81 ? 17.010 3.349 2.984 1.00 85.56 81 VAL A O 1
ATOM 668 N N . LYS A 1 82 ? 15.704 4.838 1.985 1.00 90.19 82 LYS A N 1
ATOM 669 C CA . LYS A 1 82 ? 15.669 5.731 3.156 1.00 90.19 82 LYS A CA 1
ATOM 670 C C . LYS A 1 82 ? 14.886 5.161 4.340 1.00 90.19 82 LYS A C 1
ATOM 672 O O . LYS A 1 82 ? 15.161 5.509 5.488 1.00 90.19 82 LYS A O 1
ATOM 677 N N . SER A 1 83 ? 13.895 4.315 4.083 1.00 87.94 83 SER A N 1
ATOM 678 C CA . SER A 1 83 ? 13.101 3.675 5.132 1.00 87.94 83 SER A CA 1
ATOM 679 C C . SER A 1 83 ? 12.473 2.382 4.641 1.00 87.94 83 SER A C 1
ATOM 681 O O . SER A 1 83 ? 11.947 2.348 3.532 1.00 87.94 83 SER A O 1
ATOM 683 N N . ASN A 1 84 ? 12.437 1.373 5.509 1.00 90.00 84 ASN A N 1
ATOM 684 C CA . ASN A 1 84 ? 11.672 0.153 5.268 1.00 90.00 84 ASN A CA 1
ATOM 685 C C . ASN A 1 84 ? 10.162 0.407 5.349 1.00 90.00 84 ASN A C 1
ATOM 687 O O . ASN A 1 84 ? 9.707 1.359 6.000 1.00 90.00 84 ASN A O 1
ATOM 691 N N . VAL A 1 85 ? 9.397 -0.486 4.719 1.00 92.56 85 VAL A N 1
ATOM 692 C CA . VAL A 1 85 ? 7.937 -0.528 4.833 1.00 92.56 85 VAL A CA 1
ATOM 693 C C . VAL A 1 85 ? 7.542 -0.740 6.293 1.00 92.56 85 VAL A C 1
ATOM 695 O O . VAL A 1 85 ? 8.165 -1.490 7.045 1.00 92.56 85 VAL A O 1
ATOM 698 N N . LYS A 1 86 ? 6.493 -0.035 6.703 1.00 95.44 86 LYS A N 1
ATOM 699 C CA . LYS A 1 86 ? 5.866 -0.167 8.014 1.00 95.44 86 LYS A CA 1
ATOM 700 C C . LYS A 1 86 ? 4.395 -0.516 7.850 1.00 95.44 86 LYS A C 1
ATOM 702 O O . LYS A 1 86 ? 3.826 -0.290 6.789 1.00 95.44 86 LYS A O 1
ATOM 707 N N . ILE A 1 87 ? 3.760 -1.006 8.906 1.00 96.75 87 ILE A N 1
ATOM 708 C CA . ILE A 1 87 ? 2.320 -1.255 8.953 1.00 96.75 87 ILE A CA 1
ATOM 709 C C . ILE A 1 87 ? 1.641 -0.187 9.807 1.00 96.75 87 ILE A C 1
ATOM 711 O O . ILE A 1 87 ? 1.972 -0.012 10.980 1.00 96.75 87 ILE A O 1
ATOM 715 N N . PHE A 1 88 ? 0.674 0.514 9.219 1.00 97.12 88 PHE A N 1
ATOM 716 C CA . PHE A 1 88 ? -0.190 1.477 9.894 1.00 97.12 88 PHE A CA 1
ATOM 717 C C . PHE A 1 88 ? -1.498 0.825 10.351 1.00 97.12 88 PHE A C 1
ATOM 719 O O . PHE A 1 88 ? -2.171 0.146 9.573 1.00 97.12 88 PHE A O 1
ATOM 726 N N . TYR A 1 89 ? -1.894 1.084 11.598 1.00 97.00 89 TYR A N 1
ATOM 727 C CA . TYR A 1 89 ? -3.126 0.580 12.203 1.00 97.00 89 TYR A CA 1
ATOM 728 C C . TYR A 1 89 ? -4.108 1.728 12.493 1.00 97.00 89 TYR A C 1
ATOM 730 O O . TYR A 1 89 ? -3.931 2.440 13.488 1.00 97.00 89 TYR A O 1
ATOM 738 N N . PRO A 1 90 ? -5.197 1.879 11.710 1.00 94.62 90 PRO A N 1
ATOM 739 C CA . PRO A 1 90 ? -6.100 3.030 11.823 1.00 94.62 90 PRO A CA 1
ATOM 740 C C . PRO A 1 90 ? -6.773 3.171 13.193 1.00 94.62 90 PRO A C 1
ATOM 742 O O . PRO A 1 90 ? -6.988 4.277 13.674 1.00 94.62 90 PRO A O 1
ATOM 745 N N . ARG A 1 91 ? -7.088 2.048 13.854 1.00 96.50 91 ARG A N 1
ATOM 746 C CA . ARG A 1 91 ? -7.807 2.050 15.138 1.00 96.50 91 ARG A CA 1
ATOM 747 C C . ARG A 1 91 ? -6.977 2.627 16.287 1.00 96.50 91 ARG A C 1
ATOM 749 O O . ARG A 1 91 ? -7.539 3.302 17.141 1.00 96.50 91 ARG A O 1
ATOM 756 N N . CYS A 1 92 ? -5.677 2.339 16.347 1.00 96.44 92 CYS A N 1
ATOM 757 C CA . CYS A 1 92 ? -4.806 2.857 17.409 1.00 96.44 92 CYS A CA 1
ATOM 758 C C . CYS A 1 92 ? -3.890 3.995 16.948 1.00 96.44 92 CYS A C 1
ATOM 760 O O . CYS A 1 92 ? -3.060 4.429 17.741 1.00 96.44 92 CYS A O 1
ATOM 762 N N . ASN A 1 93 ? -4.040 4.447 15.696 1.00 95.88 93 ASN A N 1
ATOM 763 C CA . ASN A 1 93 ? -3.235 5.489 15.060 1.00 95.88 93 ASN A CA 1
ATOM 764 C C . ASN A 1 93 ? -1.724 5.290 15.277 1.00 95.88 93 ASN A C 1
ATOM 766 O O . ASN A 1 93 ? -1.010 6.206 15.678 1.00 95.88 93 ASN A O 1
ATOM 770 N N . ASP A 1 94 ? -1.260 4.056 15.077 1.00 95.38 94 ASP A N 1
ATOM 771 C CA . ASP A 1 94 ? 0.115 3.644 15.365 1.00 95.38 94 ASP A CA 1
ATOM 772 C C . ASP A 1 94 ? 0.734 2.967 14.141 1.00 95.38 94 ASP A C 1
ATOM 774 O O . ASP A 1 94 ? 0.022 2.374 13.326 1.00 95.38 94 ASP A O 1
ATOM 778 N N . THR A 1 95 ? 2.056 3.0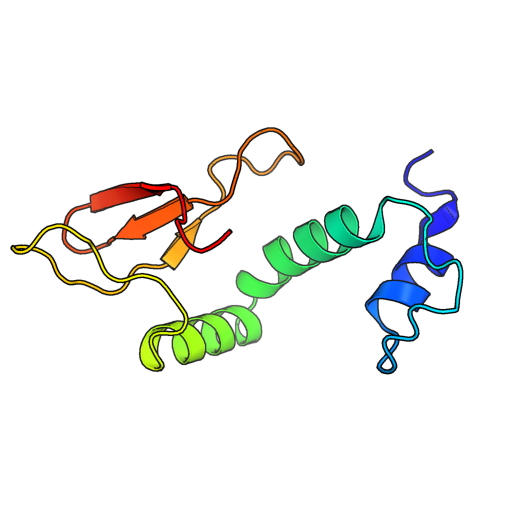61 14.021 1.00 95.19 95 THR A N 1
ATOM 779 C CA . THR A 1 95 ? 2.830 2.519 12.903 1.00 95.19 95 THR A CA 1
ATOM 780 C C . THR A 1 95 ? 3.976 1.662 13.427 1.00 95.19 95 THR A C 1
ATOM 782 O O . THR A 1 95 ? 4.807 2.138 14.198 1.00 95.19 95 THR A O 1
ATOM 785 N N . GLN A 1 96 ? 4.054 0.409 12.985 1.00 93.50 96 GLN A N 1
ATOM 786 C CA . GLN A 1 96 ? 5.051 -0.566 13.443 1.00 93.50 96 GLN A CA 1
ATOM 787 C C . GLN A 1 96 ? 5.846 -1.132 12.264 1.00 93.50 96 GLN A C 1
ATOM 789 O O . GLN A 1 96 ? 5.437 -0.978 11.119 1.00 93.50 96 GLN A O 1
ATOM 794 N N . LEU A 1 97 ? 7.009 -1.732 12.521 1.00 92.25 97 LEU A N 1
ATOM 795 C CA . LEU A 1 97 ? 7.754 -2.435 11.471 1.00 92.25 97 LEU A CA 1
ATOM 796 C C . LEU A 1 97 ? 6.925 -3.622 10.966 1.00 92.25 97 LEU A C 1
ATOM 798 O O . LEU A 1 97 ? 6.303 -4.298 11.783 1.00 92.25 97 LEU A O 1
ATOM 802 N N . ASP A 1 98 ? 6.925 -3.840 9.651 1.00 88.38 98 ASP A N 1
ATOM 803 C CA . ASP A 1 98 ? 6.396 -5.073 9.059 1.00 88.38 98 ASP A CA 1
ATOM 804 C C . ASP A 1 98 ? 7.263 -6.245 9.537 1.00 88.38 98 ASP A C 1
ATOM 806 O O . ASP A 1 98 ? 8.488 -6.189 9.436 1.00 88.38 98 ASP A O 1
ATOM 810 N N . GLN A 1 99 ? 6.644 -7.264 10.126 1.00 77.94 99 GLN A N 1
ATOM 811 C CA . GLN A 1 99 ? 7.310 -8.426 10.723 1.00 77.94 99 GLN A CA 1
ATOM 812 C C . GLN A 1 99 ? 7.377 -9.618 9.764 1.00 77.94 99 GLN A C 1
ATOM 814 O O . GLN A 1 99 ? 7.860 -10.685 10.145 1.00 77.94 99 GLN A O 1
ATOM 819 N N . ARG A 1 100 ? 6.870 -9.469 8.534 1.00 69.75 100 ARG A N 1
ATOM 820 C CA . ARG A 1 100 ? 6.799 -10.554 7.546 1.00 69.75 100 ARG A CA 1
ATOM 821 C C . ARG A 1 100 ? 7.995 -10.664 6.599 1.00 69.75 100 ARG A C 1
ATOM 823 O O . ARG A 1 100 ? 7.919 -11.470 5.676 1.00 69.75 100 ARG A O 1
ATOM 830 N N . HIS A 1 101 ? 9.084 -9.940 6.852 1.00 51.75 101 HIS A N 1
ATOM 831 C CA . HIS A 1 101 ? 10.340 -10.057 6.104 1.00 51.75 101 HIS A CA 1
ATOM 832 C C . HIS A 1 101 ? 11.550 -9.999 7.036 1.00 51.75 101 HIS A C 1
ATOM 834 O O . HIS A 1 101 ? 11.612 -9.059 7.862 1.00 51.75 101 HIS A O 1
#

Organism: Drosophila sechellia (NCBI:txid7238)

Sequence (101 aa):
MSLEYFTETLQVILNPVFDSSLDWVFGDEEMWYGMIHARYIMSERGVDDMRQKYERGDFEVCPKLSCRQKGLPVGPSDVWVKSNVKIFYPRCNDTQLDQRH

InterPro domains:
  IPR000704 Casein kinase II, regulatory subunit [PF01214] (4-95)
  IPR000704 Casein kinase II, regulatory subunit [PR00472] (33-54)
  IPR000704 Casein kinase II, regulatory subunit [PR00472] (79-100)
  IPR000704 Casein kinase II, regulatory subunit [PTHR11740] (4-95)
  IPR000704 Casein kinase II, regulatory subunit [SM01085] (1-100)
  IPR016149 Casein kinase II, regulatory subunit, N-terminal [G3DSA:1.10.1820.10] (2-58)
  IPR035991 Casein kinase II subunit beta-like [SSF57798] (4-95)

Radius of gyration: 16.34 Å; chains: 1; bounding box: 34×28×44 Å